Protein AF-A0A832IU33-F1 (afdb_monomer_lite)

Sequence (44 aa):
MAVTITDTCINCGACIDECPVEAIVDDEDNPTGEEIYYVYPDKC

Radius of gyration: 9.79 Å; chains: 1; bounding box: 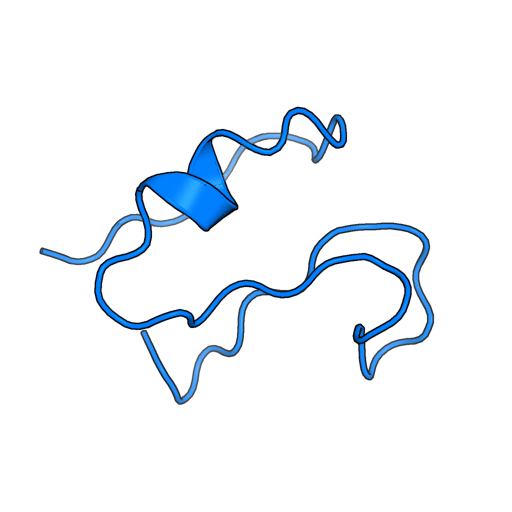19×26×17 Å

pLDDT: mean 86.73, std 6.53, range [63.91, 92.81]

Foldseek 3Di:
DDDDDPDDAPPPCPCCVPDPQNQKDACVPDPVNDNGIDGNPVRD

Secondary structure (DSSP, 8-state):
------SPP---SHHHHH-TT--EE-SSS-TT--SS-EE-TTT-

Structure (mmCIF, N/CA/C/O backbone):
data_AF-A0A832IU33-F1
#
_entry.id   AF-A0A832IU33-F1
#
loop_
_atom_site.group_PDB
_atom_site.id
_atom_site.type_symbol
_atom_site.label_atom_id
_atom_site.label_alt_id
_atom_site.label_comp_id
_atom_site.label_asym_id
_atom_site.label_entity_id
_atom_site.label_seq_id
_atom_site.pdbx_PDB_ins_code
_atom_site.Cartn_x
_atom_site.Cartn_y
_atom_site.Cartn_z
_atom_site.occupancy
_atom_site.B_iso_or_equiv
_atom_site.auth_seq_id
_atom_site.auth_comp_id
_atom_site.auth_asym_id
_atom_site.auth_atom_id
_atom_site.pdbx_PDB_model_num
ATOM 1 N N . MET A 1 1 ? 0.870 -17.147 -4.803 1.00 63.91 1 MET A N 1
ATOM 2 C CA . MET A 1 1 ? 2.081 -16.738 -4.059 1.00 63.91 1 MET A CA 1
ATOM 3 C C . MET A 1 1 ? 1.736 -15.391 -3.462 1.00 63.91 1 MET A C 1
ATOM 5 O O . MET A 1 1 ? 1.267 -14.561 -4.224 1.00 63.91 1 MET A O 1
ATOM 9 N N . ALA A 1 2 ? 1.833 -15.215 -2.146 1.00 67.69 2 ALA A N 1
ATOM 10 C CA . ALA A 1 2 ? 1.497 -13.942 -1.510 1.00 67.69 2 ALA A CA 1
ATOM 11 C C . ALA A 1 2 ? 2.770 -13.094 -1.407 1.00 67.69 2 ALA A C 1
ATOM 13 O O . ALA A 1 2 ? 3.796 -13.595 -0.942 1.00 67.69 2 ALA A O 1
ATOM 14 N N . VAL A 1 3 ? 2.710 -11.850 -1.881 1.00 68.69 3 VAL A N 1
ATOM 15 C CA . VAL A 1 3 ? 3.806 -10.878 -1.790 1.00 68.69 3 VAL A CA 1
ATOM 16 C C . VAL A 1 3 ? 3.378 -9.810 -0.795 1.00 68.69 3 VAL A C 1
ATOM 18 O O . VAL A 1 3 ? 2.356 -9.157 -0.984 1.00 68.69 3 VAL A O 1
ATOM 21 N N . THR A 1 4 ? 4.148 -9.654 0.276 1.00 79.62 4 THR A N 1
ATOM 22 C CA . THR A 1 4 ? 3.905 -8.625 1.289 1.00 79.62 4 THR A CA 1
ATOM 23 C C . THR A 1 4 ? 4.783 -7.421 0.986 1.00 79.62 4 THR A C 1
ATOM 25 O O . THR A 1 4 ? 6.003 -7.557 0.920 1.00 79.62 4 THR A O 1
ATOM 28 N N . ILE A 1 5 ? 4.180 -6.244 0.825 1.00 82.38 5 ILE A N 1
ATOM 29 C CA . ILE A 1 5 ? 4.920 -4.990 0.654 1.00 82.38 5 ILE A CA 1
ATOM 30 C C . ILE A 1 5 ? 5.427 -4.552 2.029 1.00 82.38 5 ILE A C 1
ATOM 32 O O . ILE A 1 5 ? 4.639 -4.195 2.901 1.00 82.38 5 ILE A O 1
ATOM 36 N N . THR A 1 6 ? 6.741 -4.620 2.239 1.00 82.38 6 THR A N 1
ATOM 37 C CA . THR A 1 6 ? 7.403 -4.132 3.464 1.00 82.38 6 THR A CA 1
ATOM 38 C C . THR A 1 6 ? 8.151 -2.821 3.253 1.00 82.38 6 THR A C 1
ATOM 40 O O . THR A 1 6 ? 8.661 -2.247 4.212 1.00 82.38 6 THR A O 1
ATOM 43 N N . ASP A 1 7 ? 8.250 -2.376 2.002 1.00 79.00 7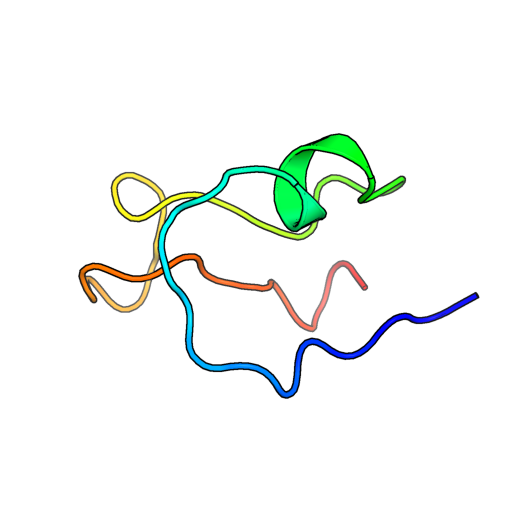 ASP A N 1
ATOM 44 C CA . ASP A 1 7 ? 8.969 -1.169 1.624 1.00 79.00 7 ASP A CA 1
ATOM 45 C C . ASP A 1 7 ? 8.106 0.075 1.832 1.00 79.00 7 ASP A C 1
ATOM 47 O O . ASP A 1 7 ? 6.881 0.044 1.696 1.00 79.00 7 ASP A O 1
ATOM 51 N N . THR A 1 8 ? 8.761 1.196 2.132 1.00 83.31 8 THR A N 1
ATOM 52 C CA . THR A 1 8 ? 8.103 2.503 2.131 1.00 83.31 8 THR A CA 1
ATOM 53 C C . THR A 1 8 ? 7.532 2.769 0.742 1.00 83.31 8 THR A C 1
ATOM 55 O O . THR A 1 8 ? 8.250 2.672 -0.254 1.00 83.31 8 THR A O 1
ATOM 58 N N . CYS A 1 9 ? 6.249 3.124 0.674 1.00 87.56 9 CYS A N 1
ATOM 59 C CA . CYS A 1 9 ? 5.618 3.491 -0.585 1.00 87.56 9 CYS A CA 1
ATOM 60 C C . CYS A 1 9 ? 6.321 4.723 -1.185 1.00 87.56 9 CYS A C 1
ATOM 62 O O . CYS A 1 9 ? 6.488 5.738 -0.508 1.00 87.56 9 CYS A O 1
ATOM 64 N N . ILE A 1 10 ? 6.761 4.611 -2.442 1.00 88.88 10 ILE A N 1
ATOM 65 C CA . ILE A 1 10 ? 7.382 5.701 -3.219 1.00 88.88 10 ILE A CA 1
ATOM 66 C C . ILE A 1 10 ? 6.590 6.033 -4.496 1.00 88.88 10 ILE A C 1
ATOM 68 O O . ILE A 1 10 ? 7.131 6.662 -5.402 1.00 88.88 10 ILE A O 1
ATOM 72 N N . ASN A 1 11 ? 5.348 5.550 -4.597 1.00 86.81 11 ASN A N 1
ATOM 73 C CA . ASN A 1 11 ? 4.438 5.734 -5.735 1.00 86.81 11 ASN A CA 1
ATOM 74 C C . ASN A 1 11 ? 5.075 5.380 -7.095 1.00 86.81 11 ASN A C 1
ATOM 76 O O . ASN A 1 11 ? 4.920 6.092 -8.083 1.00 86.81 11 ASN A O 1
ATOM 80 N N . CYS A 1 12 ? 5.831 4.275 -7.149 1.00 90.56 12 CYS A N 1
ATOM 81 C CA . CYS A 1 12 ? 6.507 3.832 -8.372 1.00 90.56 12 CYS A CA 1
ATOM 82 C C . CYS A 1 12 ? 5.643 2.966 -9.303 1.00 90.56 12 CYS A C 1
ATOM 84 O O . CYS A 1 12 ? 6.106 2.630 -10.389 1.00 90.56 12 CYS A O 1
ATOM 86 N N . GLY A 1 13 ? 4.442 2.551 -8.886 1.00 88.06 13 GLY A N 1
ATOM 87 C CA . GLY A 1 13 ? 3.523 1.735 -9.698 1.00 88.06 13 GLY A CA 1
ATOM 88 C C . GLY A 1 13 ? 3.875 0.245 -9.832 1.00 88.06 13 GLY A C 1
ATOM 89 O O . GLY A 1 13 ? 2.990 -0.564 -10.075 1.00 88.06 13 GLY A O 1
ATOM 90 N N . ALA A 1 14 ? 5.127 -0.159 -9.588 1.00 89.12 14 ALA A N 1
ATOM 91 C CA . ALA A 1 14 ? 5.590 -1.523 -9.875 1.00 89.12 14 ALA A CA 1
ATOM 92 C C . ALA A 1 14 ? 4.804 -2.633 -9.152 1.00 89.12 14 ALA A C 1
ATOM 94 O O . ALA A 1 14 ? 4.599 -3.709 -9.703 1.00 89.12 14 ALA A O 1
ATOM 95 N N . CYS A 1 15 ? 4.369 -2.392 -7.912 1.00 89.88 15 CYS A N 1
ATOM 96 C CA . CYS A 1 15 ? 3.587 -3.376 -7.167 1.00 89.88 15 CYS A CA 1
ATOM 97 C C . CYS A 1 15 ? 2.147 -3.503 -7.683 1.00 89.88 15 CYS A C 1
ATOM 99 O O . CYS A 1 15 ? 1.623 -4.614 -7.677 1.00 89.88 15 CYS A O 1
ATOM 101 N N . ILE A 1 16 ? 1.538 -2.402 -8.143 1.00 89.62 16 IL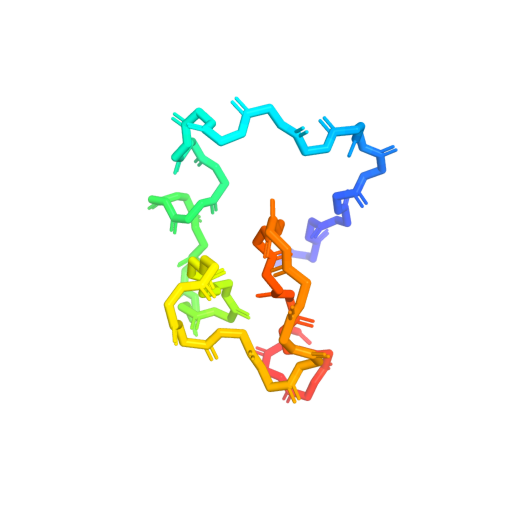E A N 1
ATOM 102 C CA . ILE A 1 16 ? 0.198 -2.387 -8.748 1.00 89.62 16 ILE A CA 1
ATOM 103 C C . ILE A 1 16 ? 0.187 -3.259 -10.004 1.00 89.62 16 ILE A C 1
ATOM 105 O O . ILE A 1 16 ? -0.640 -4.163 -10.100 1.00 89.62 16 ILE A O 1
ATOM 109 N N . ASP A 1 17 ? 1.151 -3.050 -10.906 1.00 88.38 17 ASP A N 1
ATOM 110 C CA . ASP A 1 17 ? 1.198 -3.742 -12.200 1.00 88.38 17 ASP A CA 1
ATOM 111 C C . ASP A 1 17 ? 1.457 -5.252 -12.060 1.00 88.38 17 ASP A C 1
ATOM 113 O O . ASP A 1 17 ? 0.956 -6.057 -12.843 1.00 88.38 17 ASP A O 1
ATOM 117 N N . GLU A 1 18 ? 2.230 -5.653 -11.048 1.00 88.88 18 GLU A N 1
ATOM 118 C CA . GLU A 1 18 ? 2.559 -7.059 -10.788 1.00 88.88 18 GLU A CA 1
ATOM 119 C C . GLU A 1 18 ? 1.484 -7.790 -9.966 1.00 88.88 18 GLU A C 1
ATOM 121 O O . GLU A 1 18 ? 1.552 -9.013 -9.819 1.00 88.88 18 GLU A O 1
ATOM 126 N N . CYS A 1 19 ? 0.499 -7.083 -9.395 1.00 90.00 19 CYS A N 1
ATOM 127 C CA . CYS A 1 19 ? -0.508 -7.700 -8.538 1.00 90.00 19 CYS A CA 1
ATOM 128 C C . CYS A 1 19 ? -1.527 -8.495 -9.376 1.00 90.00 19 CYS A C 1
ATOM 130 O O . CYS A 1 19 ? -2.393 -7.903 -10.018 1.00 90.00 19 CYS A O 1
ATOM 132 N N . PRO A 1 20 ? -1.533 -9.842 -9.322 1.00 89.25 20 PRO A N 1
ATOM 133 C CA . PRO A 1 20 ? -2.373 -10.658 -10.205 1.00 89.25 20 PRO A CA 1
ATOM 134 C C . PRO A 1 20 ? -3.869 -10.605 -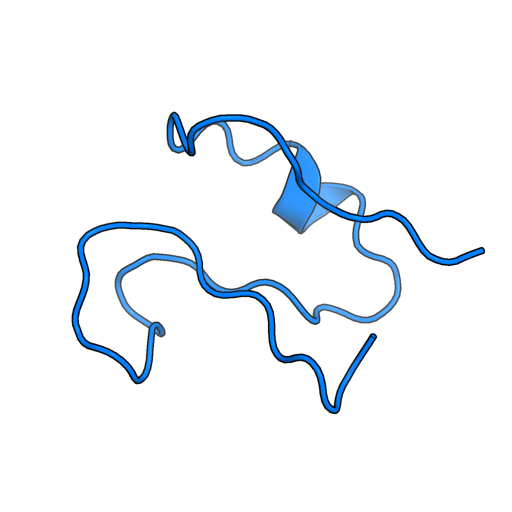9.863 1.00 89.25 20 PRO A C 1
ATOM 136 O O . PRO A 1 20 ? -4.690 -11.147 -10.598 1.00 89.25 20 PRO A O 1
ATOM 139 N N . VAL A 1 21 ? -4.209 -10.032 -8.709 1.00 91.31 21 VAL A N 1
ATOM 140 C CA . VAL A 1 21 ? -5.565 -9.960 -8.150 1.00 91.31 21 VAL A CA 1
ATOM 141 C C . VAL A 1 21 ? -6.032 -8.519 -7.961 1.00 91.31 21 VAL A C 1
ATOM 143 O O . VAL A 1 21 ? -7.080 -8.306 -7.357 1.00 91.31 21 VAL A O 1
ATOM 146 N N . GLU A 1 22 ? -5.253 -7.539 -8.439 1.00 90.00 22 GLU A N 1
ATOM 147 C CA . GLU A 1 22 ? -5.606 -6.113 -8.376 1.00 90.00 22 GLU A CA 1
ATOM 148 C C . GLU A 1 22 ? -6.006 -5.686 -6.944 1.00 90.00 22 GLU A C 1
AT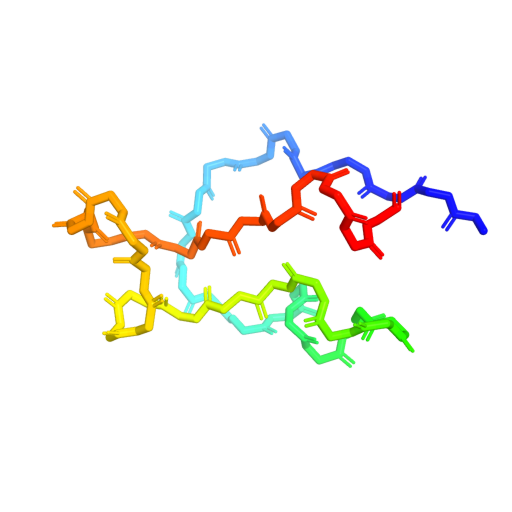OM 150 O O . GLU A 1 22 ? -6.963 -4.946 -6.706 1.00 90.00 22 GLU A O 1
ATOM 155 N N . ALA A 1 23 ? -5.285 -6.220 -5.948 1.00 91.75 23 ALA A N 1
ATOM 156 C CA . ALA A 1 23 ? -5.526 -5.948 -4.532 1.00 91.75 23 ALA A CA 1
ATOM 157 C C . ALA A 1 23 ? -4.946 -4.602 -4.079 1.00 91.75 23 ALA A C 1
ATOM 159 O O . ALA A 1 23 ? -5.192 -4.191 -2.949 1.00 91.75 23 ALA A O 1
ATOM 160 N N . ILE A 1 24 ? -4.165 -3.934 -4.925 1.00 92.19 24 ILE A N 1
ATOM 161 C CA . ILE A 1 24 ? -3.481 -2.682 -4.610 1.00 92.19 24 ILE A CA 1
ATOM 162 C C . ILE A 1 24 ? -4.157 -1.564 -5.394 1.00 92.19 24 ILE A C 1
ATOM 164 O O . ILE A 1 24 ? -4.351 -1.702 -6.598 1.00 92.19 24 ILE A O 1
ATOM 168 N N . VAL A 1 25 ? -4.494 -0.476 -4.710 1.00 91.94 25 VAL A N 1
ATOM 169 C CA . VAL A 1 25 ? -5.044 0.744 -5.309 1.00 91.94 25 VAL A CA 1
ATOM 170 C C . VAL A 1 25 ? -4.144 1.935 -5.012 1.00 91.94 25 VAL A C 1
ATOM 172 O O . VAL A 1 25 ? -3.350 1.897 -4.066 1.00 91.94 25 VAL A O 1
ATOM 175 N N . ASP A 1 26 ? -4.246 2.962 -5.847 1.00 92.81 26 ASP A N 1
ATOM 176 C CA . ASP A 1 26 ? -3.519 4.214 -5.672 1.00 92.81 26 ASP A CA 1
ATOM 177 C C . ASP A 1 26 ? -4.084 5.062 -4.517 1.00 92.81 26 ASP A C 1
ATOM 179 O O . ASP A 1 26 ? -4.955 4.628 -3.758 1.00 92.81 26 ASP A O 1
ATOM 183 N N . ASP A 1 27 ? -3.527 6.259 -4.343 1.00 90.00 27 ASP A N 1
ATOM 184 C CA . ASP A 1 27 ? -3.960 7.221 -3.333 1.00 90.00 27 ASP A CA 1
ATOM 185 C C . ASP A 1 27 ? -5.348 7.828 -3.605 1.00 90.00 27 ASP A C 1
ATOM 187 O O . ASP A 1 27 ? -6.015 8.235 -2.652 1.00 90.00 27 ASP A O 1
ATOM 191 N N . GLU A 1 28 ? -5.826 7.851 -4.855 1.00 90.25 28 GLU A N 1
ATOM 192 C CA . GLU A 1 28 ? -7.165 8.359 -5.189 1.00 90.25 28 GLU A CA 1
ATOM 193 C C . GLU A 1 28 ? -8.261 7.386 -4.723 1.00 90.25 28 GLU A C 1
ATOM 195 O O . GLU A 1 28 ? -9.299 7.812 -4.207 1.00 90.25 28 GLU A O 1
ATOM 200 N N . ASP A 1 29 ? -8.006 6.082 -4.846 1.00 90.69 29 ASP A N 1
ATOM 201 C CA . ASP A 1 29 ? -8.919 5.005 -4.452 1.00 90.69 29 ASP A CA 1
ATOM 202 C C . ASP A 1 29 ? -8.653 4.462 -3.029 1.00 90.69 29 ASP A C 1
ATOM 204 O O . ASP A 1 29 ? -9.317 3.522 -2.571 1.00 90.69 29 ASP A O 1
ATOM 208 N N . ASN A 1 30 ? -7.712 5.056 -2.287 1.00 91.06 30 ASN A N 1
ATOM 209 C CA . ASN A 1 30 ? -7.367 4.628 -0.934 1.00 91.06 30 ASN A CA 1
ATOM 210 C C . ASN A 1 30 ? -8.493 4.953 0.084 1.00 91.06 30 ASN A C 1
ATOM 212 O O . ASN A 1 30 ? -8.755 6.123 0.383 1.00 91.06 30 ASN A O 1
ATOM 216 N N . PRO A 1 31 ? -9.112 3.944 0.736 1.00 90.69 31 PRO A N 1
ATOM 217 C CA . PRO A 1 31 ? -10.187 4.160 1.706 1.00 90.69 31 PRO A CA 1
ATOM 218 C C . PRO A 1 31 ? -9.735 4.808 3.025 1.00 90.69 31 PRO A C 1
ATOM 220 O O . PRO A 1 31 ? -10.585 5.264 3.793 1.00 90.69 31 PRO A O 1
ATOM 223 N N . THR A 1 32 ? -8.432 4.831 3.331 1.00 90.56 32 THR A N 1
ATOM 224 C CA . THR A 1 32 ? -7.888 5.518 4.517 1.00 90.56 32 THR A CA 1
ATOM 225 C C . THR A 1 32 ? -7.713 7.020 4.287 1.00 90.56 32 THR A C 1
ATOM 227 O O . THR A 1 32 ? -7.605 7.766 5.261 1.00 90.56 32 THR A O 1
ATOM 230 N N . GLY A 1 33 ? -7.739 7.471 3.024 1.00 88.44 33 GLY A N 1
ATOM 231 C CA . GLY A 1 33 ? -7.486 8.860 2.634 1.00 88.44 33 GLY A CA 1
ATOM 232 C C . GLY A 1 33 ? -6.028 9.294 2.803 1.00 88.44 33 GLY A C 1
ATOM 233 O O . GLY A 1 33 ? -5.752 10.488 2.894 1.00 88.44 33 GLY A O 1
ATOM 234 N N . GLU A 1 34 ? -5.103 8.341 2.909 1.00 89.19 34 GLU A N 1
ATOM 235 C CA . GLU A 1 34 ? -3.671 8.614 2.967 1.00 89.19 34 GLU A CA 1
ATOM 236 C C . GLU A 1 34 ? -3.083 8.716 1.554 1.00 89.19 34 GLU A C 1
ATOM 238 O O . GLU A 1 34 ? -3.474 7.971 0.659 1.00 89.19 34 GLU A O 1
ATOM 243 N N . GLU A 1 35 ? -2.087 9.587 1.374 1.00 89.38 35 GLU A N 1
ATOM 244 C CA . GLU A 1 35 ? -1.361 9.789 0.105 1.00 89.38 35 GLU A CA 1
ATOM 245 C C . GLU A 1 35 ? -0.355 8.648 -0.181 1.00 89.38 35 GLU A C 1
ATOM 247 O O . GLU A 1 35 ? 0.811 8.871 -0.510 1.00 89.38 35 GLU A O 1
ATOM 252 N N . ILE A 1 36 ? -0.786 7.404 0.021 1.00 88.88 36 ILE A N 1
ATOM 253 C CA . ILE A 1 36 ? -0.030 6.174 -0.228 1.00 88.88 36 ILE A CA 1
ATOM 254 C C . ILE A 1 36 ? -0.937 5.151 -0.900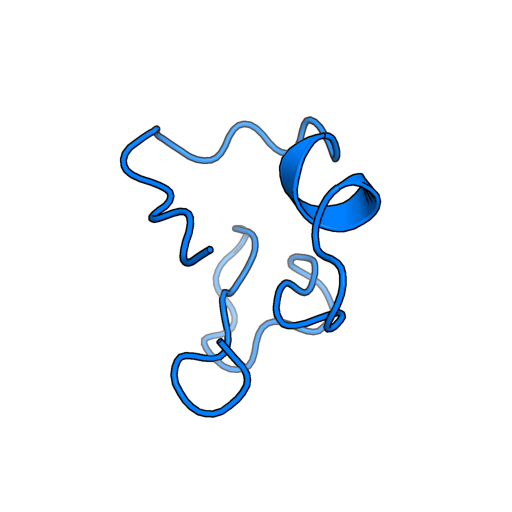 1.00 88.88 36 ILE A C 1
ATOM 256 O O . ILE A 1 36 ? -2.158 5.190 -0.749 1.00 88.88 36 ILE A O 1
ATOM 260 N N . TYR A 1 37 ? -0.326 4.181 -1.574 1.00 90.75 37 TYR A N 1
ATOM 261 C CA . TYR A 1 37 ? -1.066 3.047 -2.118 1.00 90.75 37 TYR A CA 1
ATOM 262 C C . TYR A 1 37 ? -1.622 2.174 -0.998 1.00 90.75 37 TYR A C 1
ATOM 264 O O . TYR A 1 37 ? -0.944 1.907 0.001 1.00 90.75 37 TYR A O 1
ATOM 272 N N . TYR A 1 38 ? -2.835 1.677 -1.202 1.00 90.06 38 TYR A N 1
ATOM 273 C CA . TYR A 1 38 ? -3.527 0.826 -0.249 1.00 90.06 38 TYR A CA 1
ATOM 274 C C . TYR A 1 38 ? -3.620 -0.606 -0.755 1.00 90.06 38 TYR A C 1
ATOM 276 O O . TYR A 1 38 ? -4.031 -0.858 -1.884 1.00 90.06 38 TYR A O 1
ATOM 284 N N . VAL A 1 39 ? -3.262 -1.562 0.103 1.00 90.62 39 VAL A N 1
ATOM 285 C CA . VAL A 1 39 ? -3.388 -2.994 -0.186 1.00 90.62 39 VAL A CA 1
ATOM 286 C C . VAL A 1 39 ? -4.609 -3.527 0.549 1.00 90.62 39 VAL A C 1
ATOM 288 O O . VAL A 1 39 ? -4.615 -3.559 1.778 1.00 90.62 39 VAL A O 1
ATOM 291 N N . TYR A 1 40 ? -5.618 -3.981 -0.190 1.00 89.81 40 TYR A N 1
ATOM 292 C CA . TYR A 1 40 ? -6.796 -4.651 0.355 1.00 89.81 40 TYR A CA 1
ATOM 293 C C . TYR A 1 40 ? -6.411 -6.033 0.902 1.00 89.81 40 TYR A C 1
ATOM 295 O O . TYR A 1 40 ? -6.147 -6.952 0.118 1.00 89.81 40 TYR A O 1
ATOM 303 N N . PRO A 1 41 ? -6.382 -6.227 2.234 1.00 84.50 41 PRO A N 1
ATOM 304 C CA . PRO A 1 41 ? -5.956 -7.492 2.833 1.00 84.50 41 PRO A CA 1
ATOM 305 C C . PRO A 1 41 ? -6.964 -8.624 2.596 1.00 84.50 41 PRO A C 1
ATOM 307 O O . PRO A 1 41 ? -6.628 -9.790 2.757 1.00 84.50 41 PRO A O 1
ATOM 310 N N . ASP A 1 42 ? -8.200 -8.287 2.234 1.00 86.94 42 ASP A N 1
ATOM 311 C CA . ASP A 1 42 ? -9.277 -9.210 1.884 1.00 86.94 42 ASP A CA 1
ATOM 312 C C . ASP A 1 42 ? -9.203 -9.715 0.433 1.00 86.94 42 ASP A C 1
ATOM 314 O O . ASP A 1 42 ? -9.851 -10.711 0.107 1.00 86.94 42 ASP A O 1
ATOM 318 N N . LYS A 1 43 ? -8.411 -9.058 -0.426 1.00 84.38 43 LYS A N 1
ATOM 319 C CA . LYS A 1 43 ? -8.221 -9.438 -1.836 1.00 84.38 43 LYS A CA 1
ATOM 320 C C . LYS A 1 43 ? -6.922 -10.212 -2.104 1.00 84.38 43 LYS A C 1
ATOM 322 O O . LYS A 1 43 ? -6.798 -10.790 -3.182 1.00 84.38 43 LYS A O 1
ATOM 327 N N . CYS A 1 44 ? -5.968 -10.197 -1.170 1.00 76.00 44 CYS A N 1
ATOM 328 C CA . CYS A 1 44 ? -4.621 -10.772 -1.313 1.00 76.00 44 CYS A CA 1
ATOM 329 C C . CYS A 1 44 ? -4.514 -12.196 -0.740 1.00 76.00 44 CYS A C 1
ATOM 331 O O . CYS A 1 44 ? -5.084 -12.444 0.347 1.00 76.00 44 CYS A O 1
#